Protein AF-V2YIK9-F1 (afdb_monomer_lite)

pLDDT: mean 74.57, std 13.03, range [48.0, 91.94]

Sequence (74 aa):
MNYFEKLLLIYLQTGKLETKITGLDMESFQKALDDEGKRRLELVEQIVFEDSDLRSDAQKVAALKLCFQKDFYS

Structure (mmCIF, N/CA/C/O backbone):
data_AF-V2YIK9-F1
#
_entry.id   AF-V2YIK9-F1
#
loop_
_atom_site.group_PDB
_atom_site.id
_atom_site.type_symbol
_atom_site.label_atom_id
_atom_site.label_alt_id
_atom_site.label_comp_id
_atom_site.label_asym_id
_atom_site.label_entity_id
_atom_site.label_seq_id
_atom_site.pdbx_PDB_ins_code
_atom_site.Cartn_x
_atom_site.Cartn_y
_atom_site.Cartn_z
_atom_site.occupancy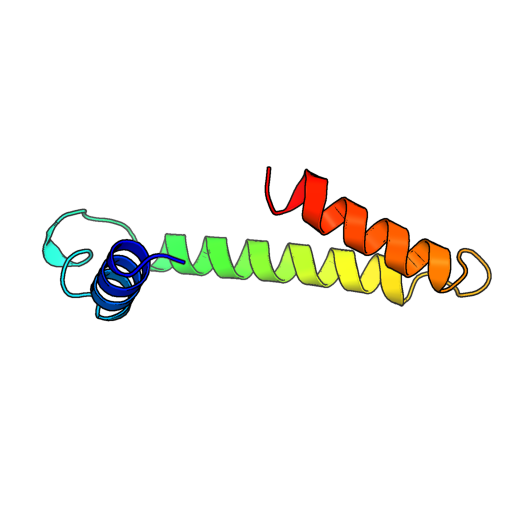
_atom_site.B_iso_or_equiv
_atom_site.auth_seq_id
_atom_site.auth_comp_id
_atom_site.auth_asym_id
_atom_site.auth_atom_id
_atom_site.pdbx_PDB_model_num
ATOM 1 N N . MET A 1 1 ? -5.530 19.001 2.019 1.00 53.75 1 MET A N 1
ATOM 2 C CA . MET A 1 1 ? -6.281 18.618 3.225 1.00 53.75 1 MET A CA 1
ATOM 3 C C . MET A 1 1 ? -6.778 19.881 3.905 1.00 53.75 1 MET A C 1
ATOM 5 O O . MET A 1 1 ? -5.957 20.729 4.256 1.00 53.75 1 MET A O 1
ATOM 9 N N . ASN A 1 2 ? -8.090 20.070 3.976 1.00 74.12 2 ASN A N 1
ATOM 10 C CA . ASN A 1 2 ? -8.699 21.250 4.579 1.00 74.12 2 ASN A CA 1
ATOM 11 C C . ASN A 1 2 ? -8.600 21.191 6.120 1.00 74.12 2 ASN A C 1
ATOM 13 O O . ASN A 1 2 ? -8.211 20.182 6.714 1.00 74.12 2 ASN A O 1
ATOM 17 N N . TYR A 1 3 ? -8.898 22.308 6.781 1.00 64.88 3 TYR A N 1
ATOM 18 C CA . TYR A 1 3 ? -8.767 22.420 8.237 1.00 64.88 3 TYR A CA 1
ATOM 19 C C . TYR A 1 3 ? -9.679 21.436 8.991 1.00 64.88 3 TYR A C 1
ATOM 21 O O . TYR A 1 3 ? -9.298 20.908 10.035 1.00 64.88 3 TYR A O 1
ATOM 29 N N . PHE A 1 4 ? -10.844 21.134 8.419 1.00 66.69 4 PHE A N 1
ATOM 30 C CA . PHE A 1 4 ? -11.803 20.183 8.969 1.00 66.69 4 PHE A CA 1
ATOM 31 C C . PHE A 1 4 ? -11.265 18.744 8.941 1.00 66.69 4 PHE A C 1
ATOM 33 O O . PHE A 1 4 ? -11.324 18.045 9.947 1.00 66.69 4 PHE A O 1
ATOM 40 N N . GLU A 1 5 ? -10.635 18.332 7.843 1.00 59.69 5 GLU A N 1
ATOM 41 C CA . GLU A 1 5 ? -9.990 17.022 7.703 1.00 59.69 5 GLU A CA 1
ATOM 42 C C . GLU A 1 5 ? -8.826 16.851 8.689 1.00 59.69 5 GLU A C 1
ATOM 44 O O . GLU A 1 5 ? -8.662 15.777 9.256 1.00 59.69 5 GLU A O 1
ATOM 49 N N . LYS A 1 6 ? -8.054 17.914 8.966 1.00 73.31 6 LYS A N 1
ATOM 50 C CA . LYS A 1 6 ? -7.007 17.886 10.007 1.00 73.31 6 LYS A CA 1
ATOM 51 C C . LYS A 1 6 ? -7.582 17.703 11.410 1.00 73.31 6 LYS A C 1
ATOM 53 O O . LYS A 1 6 ? -7.034 16.922 12.181 1.00 73.31 6 LYS A O 1
ATOM 58 N N . LEU A 1 7 ? -8.661 18.413 11.743 1.00 71.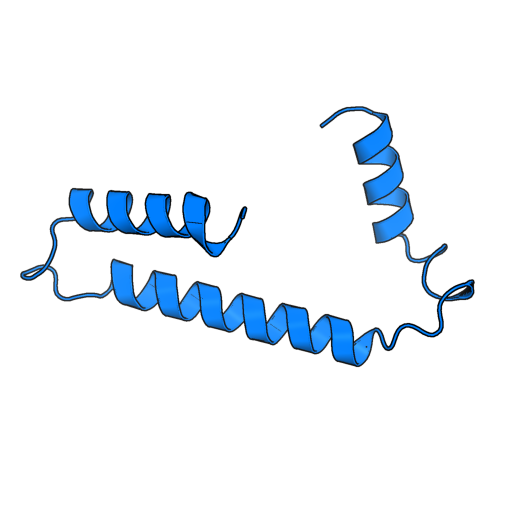62 7 LEU A N 1
ATOM 59 C CA . LEU A 1 7 ? -9.327 18.271 13.039 1.00 71.62 7 LEU A CA 1
ATOM 60 C C . LEU A 1 7 ? -9.913 16.870 13.212 1.00 71.62 7 LEU A C 1
ATOM 62 O O . LEU A 1 7 ? -9.727 16.273 14.267 1.00 71.62 7 LEU A O 1
ATOM 66 N N . LEU A 1 8 ? -10.547 16.330 12.169 1.00 66.88 8 LEU A N 1
ATOM 67 C CA . LEU A 1 8 ? -11.074 14.969 12.162 1.00 66.88 8 LEU A CA 1
ATOM 68 C C . LEU A 1 8 ? -9.949 13.941 12.352 1.00 66.88 8 LEU A C 1
ATOM 70 O O . LEU A 1 8 ? -10.075 13.053 13.189 1.00 66.88 8 LEU A O 1
ATOM 74 N N . LEU A 1 9 ? -8.818 14.110 11.655 1.00 66.94 9 LEU A N 1
ATOM 75 C CA . LEU A 1 9 ? -7.654 13.233 11.790 1.00 66.94 9 LEU A CA 1
ATOM 76 C C . LEU A 1 9 ? -7.096 13.241 13.218 1.00 66.94 9 LEU A C 1
ATOM 78 O O . LEU A 1 9 ? -6.833 12.184 13.774 1.00 66.94 9 LEU A O 1
ATOM 82 N N . ILE A 1 10 ? -6.962 14.420 13.833 1.00 75.00 10 ILE A N 1
ATOM 83 C CA . ILE A 1 10 ? -6.481 14.565 15.215 1.00 75.00 10 ILE A CA 1
ATOM 84 C C . ILE A 1 10 ? -7.472 13.936 16.203 1.00 75.00 10 ILE A C 1
ATOM 86 O O . ILE A 1 10 ? -7.065 13.294 17.170 1.00 75.00 10 ILE A O 1
ATOM 90 N N . TYR A 1 11 ? -8.775 14.091 15.971 1.00 65.31 11 TYR A N 1
ATOM 91 C CA . TYR A 1 11 ? -9.812 13.542 16.845 1.00 65.31 11 TYR A CA 1
ATOM 92 C C . TYR A 1 11 ? -9.883 12.008 16.784 1.00 65.31 11 TYR A C 1
ATOM 94 O O . TYR A 1 11 ? -10.082 11.360 17.810 1.00 65.31 11 TYR A O 1
ATOM 102 N N . LEU A 1 12 ? -9.659 11.434 15.599 1.00 60.47 12 LEU A N 1
ATOM 103 C CA . LEU A 1 12 ? -9.519 9.991 15.389 1.00 60.47 12 LEU A CA 1
ATOM 104 C C . LEU A 1 12 ? -8.197 9.469 15.978 1.00 60.47 12 LEU A C 1
ATOM 106 O O . LEU A 1 12 ? -8.202 8.523 16.756 1.00 60.47 12 LEU A O 1
ATOM 110 N N . GLN A 1 13 ? -7.075 10.151 15.719 1.00 61.59 13 GLN A N 1
ATOM 111 C CA . GLN A 1 13 ? -5.753 9.799 16.263 1.00 61.59 13 GLN A CA 1
ATOM 112 C C . GLN A 1 13 ? -5.695 9.843 17.793 1.00 61.59 13 GLN A C 1
ATOM 114 O O . GLN A 1 13 ? -4.935 9.100 18.405 1.00 61.59 13 GLN A O 1
ATOM 119 N N . THR A 1 14 ? -6.484 10.712 18.427 1.00 66.44 14 THR A N 1
ATOM 120 C CA . THR A 1 14 ? -6.535 10.826 19.892 1.00 66.44 14 THR A CA 1
ATOM 121 C C . THR A 1 14 ? -7.516 9.848 20.549 1.00 66.44 14 THR A C 1
ATOM 123 O O . THR A 1 14 ? -7.703 9.916 21.764 1.00 66.44 14 THR A O 1
ATOM 126 N N . GLY A 1 15 ? -8.127 8.926 19.786 1.00 60.34 15 GLY A N 1
ATOM 127 C CA . GLY A 1 15 ? -8.792 7.705 20.276 1.00 60.34 15 GLY A CA 1
ATOM 128 C C . GLY A 1 15 ? -10.008 7.899 21.194 1.00 60.34 15 GLY A C 1
ATOM 129 O O . GLY A 1 15 ? -10.595 6.925 21.671 1.00 60.34 15 GLY A O 1
ATOM 130 N N . LYS A 1 16 ? -10.407 9.147 21.464 1.00 53.16 16 LYS A N 1
ATOM 131 C CA . LYS A 1 16 ? -11.445 9.486 22.450 1.00 53.16 16 LYS A CA 1
ATOM 132 C C . LYS A 1 16 ? -12.870 9.224 21.965 1.00 53.16 16 LYS A C 1
ATOM 134 O O . LYS A 1 16 ? -13.764 9.131 22.803 1.00 53.16 16 LYS A O 1
ATOM 139 N N . LEU A 1 17 ? -13.085 9.128 20.651 1.00 50.66 17 LEU A N 1
ATOM 140 C CA . LEU A 1 17 ? -14.416 8.948 20.060 1.00 50.66 17 LEU A CA 1
ATOM 141 C C . LEU A 1 17 ? -14.729 7.478 19.715 1.00 50.66 17 LEU A C 1
ATOM 143 O O . LEU A 1 17 ? -15.868 7.053 19.872 1.00 50.66 17 LEU A O 1
ATOM 147 N N . GLU A 1 18 ? -13.730 6.687 19.313 1.00 48.44 18 GLU A N 1
ATOM 148 C CA . GLU A 1 18 ? -13.914 5.300 18.846 1.00 48.44 18 GLU A CA 1
ATOM 149 C C . GLU A 1 18 ? -14.161 4.299 19.980 1.00 48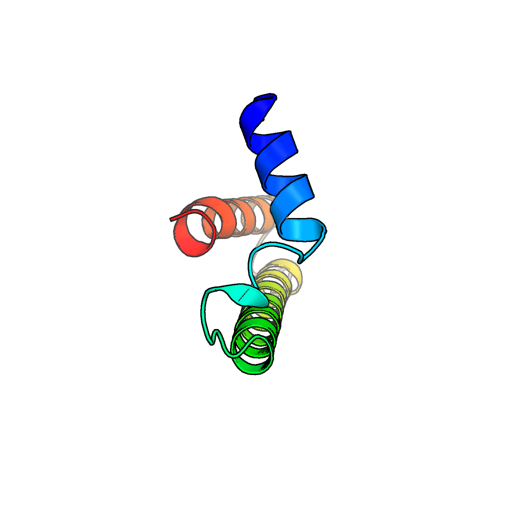.44 18 GLU 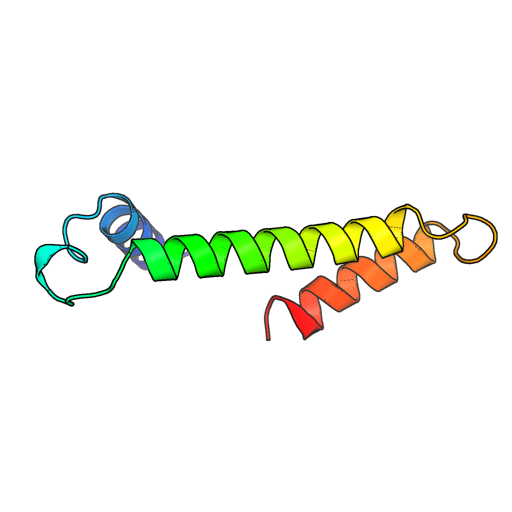A C 1
ATOM 151 O O . GLU A 1 18 ? -15.088 3.497 19.920 1.00 48.44 18 GLU A O 1
ATOM 156 N N . THR A 1 19 ? -13.401 4.389 21.072 1.00 51.12 19 THR A N 1
ATOM 157 C CA . THR A 1 19 ? -13.461 3.396 22.162 1.00 51.12 19 THR A CA 1
ATOM 158 C C . THR A 1 19 ? -14.773 3.405 22.947 1.00 51.12 19 THR A C 1
ATOM 160 O O . THR A 1 19 ? -15.124 2.404 23.566 1.00 51.12 19 THR A O 1
ATOM 163 N N . LYS A 1 20 ? -15.519 4.516 22.935 1.00 48.00 20 LYS A N 1
ATOM 164 C CA . LYS A 1 20 ? -16.760 4.659 23.712 1.00 48.00 20 LYS A CA 1
ATOM 165 C C . LYS A 1 20 ? -18.045 4.386 22.933 1.00 48.00 20 LYS A C 1
ATOM 167 O O . LYS A 1 20 ? -19.079 4.244 23.579 1.00 48.00 20 LYS A O 1
ATOM 172 N N . ILE A 1 21 ? -18.015 4.353 21.596 1.00 52.44 21 ILE A N 1
ATOM 173 C CA . ILE A 1 21 ? -19.248 4.367 20.788 1.00 52.44 21 ILE A CA 1
ATOM 174 C C . ILE A 1 21 ? -19.521 3.044 20.059 1.00 52.44 21 ILE A C 1
ATOM 176 O O . ILE A 1 21 ? -20.691 2.701 19.920 1.00 52.44 21 ILE A O 1
ATOM 180 N N . THR A 1 22 ? -18.523 2.279 19.600 1.00 52.00 22 THR A N 1
ATOM 181 C CA . THR A 1 22 ? -18.800 1.343 18.487 1.00 52.00 22 THR A CA 1
ATOM 182 C C . THR A 1 22 ? -18.648 -0.152 18.735 1.00 52.00 22 THR A C 1
ATOM 184 O O . THR A 1 22 ? -19.094 -0.908 17.880 1.00 52.00 22 THR A O 1
ATOM 187 N N . GLY A 1 23 ? -18.062 -0.642 19.832 1.00 54.22 23 GLY A N 1
ATOM 188 C CA . GLY A 1 23 ? -17.820 -2.094 19.936 1.00 54.22 23 GLY A CA 1
ATOM 189 C C . GLY A 1 23 ? -17.004 -2.652 18.753 1.00 54.22 23 GLY A C 1
ATOM 190 O O . GLY A 1 23 ? -17.129 -3.826 18.414 1.00 54.22 23 GLY A O 1
ATOM 191 N N . LEU A 1 24 ? -16.209 -1.793 18.101 1.00 59.25 24 LEU A N 1
ATOM 192 C CA . LEU A 1 24 ? -15.262 -2.180 17.067 1.00 59.25 24 LEU A CA 1
ATOM 193 C C . LEU A 1 24 ? -14.143 -2.978 17.726 1.00 59.25 24 LEU A C 1
ATOM 195 O O . LEU A 1 24 ? -13.489 -2.496 18.653 1.00 59.25 24 LEU A O 1
ATOM 199 N N . ASP A 1 25 ? -13.933 -4.194 17.233 1.00 71.75 25 ASP A N 1
ATOM 200 C CA . ASP A 1 25 ? -12.763 -4.986 17.576 1.00 71.75 25 ASP A CA 1
ATOM 201 C C . ASP A 1 25 ? -11.528 -4.354 16.923 1.00 71.75 25 ASP A C 1
ATOM 203 O O . ASP A 1 25 ? -11.167 -4.638 15.777 1.00 71.75 25 ASP A O 1
ATOM 207 N N . MET A 1 26 ? -10.913 -3.438 17.670 1.00 72.62 26 MET A N 1
ATOM 208 C CA . MET A 1 26 ? -9.712 -2.722 17.257 1.00 72.62 26 MET A CA 1
ATOM 209 C C . MET A 1 26 ? -8.541 -3.677 17.001 1.00 72.62 26 MET A C 1
ATOM 211 O O . MET A 1 26 ? -7.672 -3.342 16.201 1.00 72.62 26 MET A O 1
ATOM 215 N N . GLU A 1 27 ? -8.520 -4.866 17.616 1.00 76.44 27 GLU A N 1
ATOM 216 C CA . GLU A 1 27 ? -7.483 -5.871 17.359 1.00 76.44 27 GLU A CA 1
ATOM 217 C C . GLU A 1 27 ? -7.660 -6.490 15.972 1.00 76.44 27 GLU A C 1
ATOM 219 O O . GLU A 1 27 ? -6.706 -6.549 15.194 1.00 76.44 27 GLU A O 1
ATOM 224 N N . SER A 1 28 ? -8.886 -6.880 15.613 1.00 70.75 28 SER A N 1
ATOM 225 C CA . SER A 1 28 ? -9.187 -7.365 14.260 1.00 70.75 28 SER A CA 1
ATOM 226 C C . SER A 1 28 ? -8.965 -6.292 13.195 1.00 70.75 28 SER A C 1
ATOM 228 O O . SER A 1 28 ? -8.466 -6.599 12.111 1.00 70.75 28 SER A O 1
ATOM 230 N N . PHE A 1 29 ? -9.291 -5.032 13.494 1.00 74.81 29 PHE A N 1
ATOM 231 C CA . PHE A 1 29 ? -9.025 -3.919 12.583 1.00 74.81 29 PHE A CA 1
ATOM 232 C C . PHE A 1 29 ? -7.523 -3.690 12.385 1.00 74.81 29 PHE A C 1
ATOM 234 O O . PHE A 1 29 ? -7.062 -3.592 11.247 1.00 74.81 29 PHE A O 1
ATOM 241 N N . GLN A 1 30 ? -6.750 -3.672 13.474 1.00 77.81 30 GLN A N 1
ATOM 242 C CA . GLN A 1 30 ? -5.296 -3.542 13.411 1.00 77.81 30 GLN A CA 1
ATOM 243 C C . GLN A 1 30 ? -4.675 -4.694 12.617 1.00 77.81 30 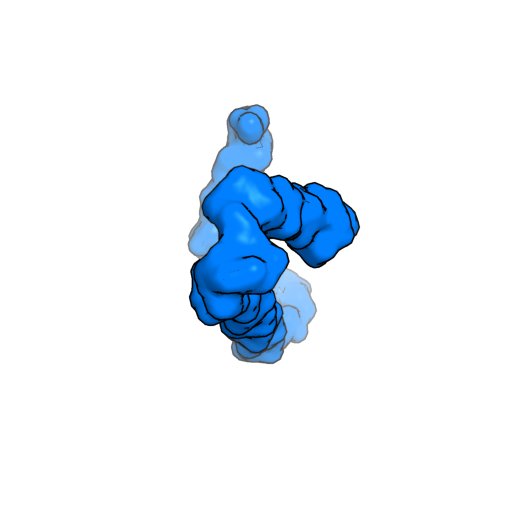GLN A C 1
ATOM 245 O O . GLN A 1 30 ? -3.859 -4.457 11.732 1.00 77.81 30 GLN A O 1
ATOM 250 N N . LYS A 1 31 ? -5.119 -5.931 12.858 1.00 80.62 31 LYS A N 1
ATOM 251 C CA . LYS A 1 31 ? -4.647 -7.101 12.117 1.00 80.62 31 LYS A CA 1
ATOM 252 C C . LYS A 1 31 ? -4.945 -6.996 10.619 1.00 80.62 31 LYS A C 1
ATOM 254 O O . LYS A 1 31 ? -4.073 -7.278 9.806 1.00 80.62 31 LYS A O 1
ATOM 259 N N . ALA A 1 32 ? -6.150 -6.562 10.248 1.00 76.38 32 ALA A N 1
ATOM 260 C CA . ALA A 1 32 ? -6.515 -6.369 8.846 1.00 76.38 32 ALA A CA 1
ATOM 261 C C . ALA A 1 32 ? -5.661 -5.281 8.168 1.00 76.38 32 ALA A C 1
ATOM 263 O O . ALA A 1 32 ? -5.287 -5.434 7.005 1.00 76.38 32 ALA A O 1
ATOM 264 N N . LEU A 1 33 ? -5.325 -4.206 8.892 1.00 79.88 33 LEU A N 1
ATOM 265 C CA . LEU A 1 33 ? -4.399 -3.180 8.409 1.00 79.88 33 LEU A CA 1
ATOM 266 C C . LEU A 1 33 ? -2.980 -3.723 8.225 1.00 79.88 33 LEU A C 1
ATOM 268 O O . LEU A 1 33 ? -2.353 -3.429 7.207 1.00 79.88 33 LEU A O 1
ATOM 272 N N . ASP A 1 34 ? -2.484 -4.512 9.177 1.00 78.69 34 ASP A N 1
ATOM 273 C CA . ASP A 1 34 ? -1.145 -5.100 9.114 1.00 78.69 34 ASP A CA 1
ATOM 274 C C . ASP A 1 34 ? -1.029 -6.103 7.953 1.00 78.69 34 ASP A C 1
ATOM 276 O O . ASP A 1 34 ? -0.074 -6.041 7.174 1.00 78.69 34 ASP A O 1
ATOM 280 N N . ASP A 1 35 ? -2.026 -6.978 7.786 1.00 82.38 35 ASP A N 1
ATOM 281 C CA . ASP A 1 35 ? -2.087 -7.965 6.700 1.00 82.38 35 ASP A CA 1
ATOM 282 C C . ASP A 1 35 ? -2.140 -7.279 5.323 1.00 82.38 35 ASP A C 1
ATOM 284 O O . ASP A 1 35 ? -1.404 -7.647 4.403 1.00 82.38 35 ASP A O 1
ATOM 288 N N . GLU A 1 36 ? -2.960 -6.233 5.181 1.00 82.75 36 GLU A N 1
ATOM 289 C CA . GLU A 1 36 ? -3.031 -5.451 3.945 1.00 82.75 36 GLU A CA 1
ATOM 290 C C . GLU A 1 36 ? -1.726 -4.689 3.685 1.00 82.75 36 GLU A C 1
ATOM 292 O O . GLU A 1 36 ? -1.228 -4.677 2.558 1.00 82.75 36 GLU A O 1
ATOM 297 N N . GLY A 1 37 ? -1.129 -4.089 4.718 1.00 81.81 37 GLY A N 1
ATOM 298 C CA . GLY A 1 37 ? 0.164 -3.417 4.618 1.00 81.81 37 GLY A CA 1
ATOM 299 C C . GLY A 1 37 ? 1.256 -4.360 4.116 1.00 81.81 37 GLY A C 1
ATOM 300 O O . GLY A 1 37 ? 1.983 -4.024 3.178 1.00 81.81 37 GLY A O 1
ATOM 301 N N . LYS A 1 38 ? 1.317 -5.574 4.674 1.00 88.75 38 LYS A N 1
ATOM 302 C CA . LYS A 1 38 ? 2.252 -6.617 4.245 1.00 88.75 38 LYS A CA 1
ATOM 303 C C . LYS A 1 38 ? 2.029 -7.017 2.787 1.00 88.75 38 LYS A C 1
ATOM 305 O O . LYS A 1 38 ? 2.978 -6.983 2.006 1.00 88.75 38 LYS A O 1
ATOM 310 N N . ARG A 1 39 ? 0.783 -7.301 2.394 1.00 86.81 39 ARG A N 1
ATOM 311 C CA . ARG A 1 39 ? 0.424 -7.659 1.010 1.00 86.81 39 ARG A CA 1
ATOM 312 C C . ARG A 1 39 ? 0.886 -6.602 0.003 1.00 86.81 39 ARG A C 1
ATOM 314 O O . ARG A 1 39 ? 1.385 -6.929 -1.072 1.00 86.81 39 ARG A O 1
ATOM 321 N N . ARG A 1 40 ? 0.732 -5.317 0.339 1.00 85.31 40 ARG A N 1
ATOM 322 C CA . ARG A 1 40 ? 1.166 -4.211 -0.532 1.00 85.31 40 ARG A CA 1
ATOM 323 C C . ARG A 1 40 ? 2.682 -4.132 -0.662 1.00 85.31 40 ARG A C 1
ATOM 325 O O . ARG A 1 40 ? 3.171 -3.861 -1.756 1.00 85.31 40 ARG A O 1
ATOM 332 N N . LEU A 1 41 ? 3.416 -4.361 0.426 1.00 90.00 41 LEU A N 1
ATOM 333 C CA . LEU A 1 41 ? 4.879 -4.379 0.399 1.00 90.00 41 LEU A CA 1
ATOM 334 C C . LEU A 1 41 ? 5.412 -5.539 -0.444 1.00 90.00 41 LEU A C 1
ATOM 336 O O . LEU A 1 41 ? 6.299 -5.311 -1.260 1.00 90.00 41 LEU A O 1
ATOM 340 N N . GLU A 1 42 ? 4.824 -6.731 -0.326 1.00 89.81 42 GLU A N 1
ATOM 341 C CA . GLU A 1 42 ? 5.180 -7.897 -1.150 1.00 89.81 42 GLU A CA 1
ATOM 342 C C . GLU A 1 42 ? 4.987 -7.610 -2.650 1.00 89.81 42 GLU A C 1
ATOM 344 O O . GLU A 1 42 ? 5.827 -7.959 -3.478 1.00 89.81 42 GLU A O 1
ATOM 349 N N . LEU A 1 43 ? 3.915 -6.898 -3.012 1.00 87.12 43 LEU A N 1
ATOM 350 C CA . LEU A 1 43 ? 3.651 -6.507 -4.397 1.00 87.12 43 LEU A CA 1
ATOM 351 C C . LEU A 1 43 ? 4.685 -5.498 -4.926 1.00 87.12 43 LEU A C 1
ATOM 353 O O . LEU A 1 43 ? 5.130 -5.593 -6.072 1.00 87.12 43 LEU A O 1
ATOM 357 N N . VAL A 1 44 ? 5.094 -4.535 -4.094 1.00 87.81 44 VAL A N 1
ATOM 358 C CA . VAL A 1 44 ? 6.172 -3.592 -4.431 1.00 87.81 44 VAL A CA 1
ATOM 359 C C . VAL A 1 44 ? 7.500 -4.329 -4.592 1.00 87.81 44 VAL A C 1
ATOM 361 O O . VAL A 1 44 ? 8.220 -4.075 -5.557 1.00 87.81 44 VAL A O 1
ATOM 364 N N . GLU A 1 45 ? 7.807 -5.253 -3.683 1.00 89.62 45 GLU A N 1
ATOM 365 C CA . GLU A 1 45 ? 9.013 -6.078 -3.725 1.00 89.62 45 GLU A CA 1
ATOM 366 C C . GLU A 1 45 ? 9.081 -6.875 -5.031 1.00 89.62 45 GLU A C 1
ATOM 368 O O . GLU A 1 45 ? 10.086 -6.802 -5.738 1.00 89.62 45 GLU A O 1
ATOM 373 N N . GLN A 1 46 ? 7.980 -7.523 -5.423 1.00 88.44 46 GLN A N 1
ATOM 374 C CA . GLN A 1 46 ? 7.899 -8.258 -6.684 1.00 88.44 46 GLN A CA 1
ATOM 375 C C . GLN A 1 46 ? 8.230 -7.374 -7.893 1.00 88.44 46 GLN A C 1
ATOM 377 O O . GLN A 1 46 ? 8.946 -7.814 -8.783 1.00 88.44 46 GLN A O 1
ATOM 382 N N . ILE A 1 47 ? 7.740 -6.131 -7.937 1.00 88.62 47 ILE A N 1
ATOM 383 C CA . ILE A 1 47 ? 7.991 -5.217 -9.063 1.00 88.62 47 ILE A CA 1
ATOM 384 C C . ILE A 1 47 ? 9.441 -4.718 -9.075 1.00 88.62 47 ILE A C 1
ATOM 386 O O . ILE A 1 47 ? 10.048 -4.580 -10.139 1.00 88.62 47 ILE A O 1
ATOM 390 N N . VAL A 1 48 ? 9.990 -4.392 -7.904 1.00 85.94 48 VAL A N 1
ATOM 391 C CA . VAL A 1 48 ? 11.328 -3.797 -7.783 1.00 85.94 48 VAL A CA 1
ATOM 392 C C . VAL A 1 48 ? 12.414 -4.839 -8.034 1.00 85.94 48 VAL A C 1
ATOM 394 O O . VAL A 1 48 ? 13.359 -4.565 -8.779 1.00 85.94 48 VAL A O 1
ATOM 397 N N . PHE A 1 49 ? 12.258 -6.027 -7.455 1.00 85.44 49 PHE A N 1
ATOM 398 C CA . PHE A 1 49 ? 13.237 -7.109 -7.520 1.00 85.44 49 PHE A CA 1
ATOM 399 C C . PHE A 1 49 ? 12.950 -8.128 -8.628 1.00 85.44 49 PHE A C 1
ATOM 401 O O . PHE A 1 49 ? 13.706 -9.088 -8.764 1.00 85.44 49 PHE A O 1
ATOM 408 N N . GLU A 1 50 ? 11.920 -7.911 -9.460 1.00 80.62 50 GLU A N 1
ATOM 409 C CA . GLU A 1 50 ? 11.788 -8.624 -10.735 1.00 80.62 50 GLU A CA 1
ATOM 410 C C . GLU A 1 50 ? 13.081 -8.450 -11.539 1.00 80.62 50 GLU A C 1
ATOM 412 O O . GLU A 1 50 ? 13.622 -7.337 -11.607 1.00 80.62 50 GLU A O 1
ATOM 417 N N . ASP A 1 51 ? 13.573 -9.550 -12.113 1.00 72.19 51 ASP A N 1
ATOM 418 C CA . ASP A 1 51 ? 14.861 -9.617 -12.805 1.00 72.19 51 ASP A CA 1
ATOM 419 C C . ASP A 1 51 ? 15.041 -8.411 -13.744 1.00 72.19 51 ASP A C 1
ATOM 421 O O . ASP A 1 51 ? 14.143 -8.074 -14.524 1.00 72.19 51 ASP A O 1
ATOM 425 N N . SER A 1 52 ? 16.171 -7.708 -13.635 1.00 61.69 52 SER A N 1
ATOM 426 C CA . SER A 1 52 ? 16.436 -6.481 -14.405 1.00 61.69 52 SER A CA 1
ATOM 427 C C . SER A 1 52 ? 16.410 -6.718 -15.914 1.00 61.69 52 SER A C 1
ATOM 429 O O . SER A 1 52 ? 16.168 -5.783 -16.678 1.00 61.69 52 SER A O 1
ATOM 431 N N . ASP A 1 53 ? 16.585 -7.972 -16.329 1.00 68.56 53 ASP A N 1
ATOM 432 C CA . ASP A 1 53 ? 16.496 -8.402 -17.720 1.00 68.56 53 ASP A CA 1
ATOM 433 C C . ASP A 1 53 ? 15.043 -8.472 -18.232 1.00 68.56 53 ASP A C 1
ATOM 435 O O . ASP A 1 53 ? 14.802 -8.390 -19.437 1.00 68.56 53 ASP A O 1
ATOM 439 N N . LEU A 1 54 ? 14.051 -8.574 -17.335 1.00 73.50 54 LEU A N 1
ATOM 440 C CA . LEU A 1 54 ? 12.625 -8.625 -17.679 1.00 73.50 54 LEU A CA 1
ATOM 441 C C . LEU A 1 54 ? 11.985 -7.237 -17.769 1.00 73.50 54 LEU A C 1
ATOM 443 O O . LEU A 1 54 ? 11.075 -7.028 -18.577 1.00 73.50 54 LEU A O 1
ATOM 447 N N . ARG A 1 55 ? 12.422 -6.285 -16.935 1.00 80.19 55 ARG A N 1
ATOM 448 C CA . ARG A 1 55 ? 11.881 -4.917 -16.914 1.00 80.19 55 ARG A CA 1
ATOM 449 C C . ARG A 1 55 ? 12.951 -3.880 -16.618 1.00 80.19 55 ARG A C 1
ATOM 451 O O . ARG A 1 55 ? 13.623 -3.933 -15.592 1.00 80.19 55 ARG A O 1
ATOM 458 N N . SER A 1 56 ? 12.980 -2.848 -17.457 1.00 88.25 56 SER A N 1
ATOM 459 C CA . SER A 1 56 ? 13.732 -1.622 -17.183 1.00 88.25 56 SER A CA 1
ATOM 460 C C . SER A 1 56 ? 13.149 -0.850 -15.996 1.00 88.25 56 SER A C 1
ATOM 462 O O . SER A 1 56 ? 11.948 -0.923 -15.713 1.00 88.25 56 SER A O 1
ATOM 464 N N . ASP A 1 57 ? 13.968 -0.017 -15.357 1.00 88.75 57 ASP A N 1
ATOM 465 C CA . ASP A 1 57 ? 13.548 0.823 -14.227 1.00 88.75 57 ASP A CA 1
ATOM 466 C C . ASP A 1 57 ? 12.333 1.704 -14.556 1.00 88.75 57 ASP A C 1
ATOM 468 O O . ASP A 1 57 ? 11.427 1.864 -13.738 1.00 88.75 57 ASP A O 1
ATOM 472 N N . ALA A 1 58 ? 12.250 2.226 -15.784 1.00 91.50 58 ALA A N 1
ATOM 473 C CA . ALA A 1 58 ? 11.106 3.019 -16.230 1.00 91.50 58 ALA A CA 1
ATOM 474 C C . ALA A 1 58 ? 9.797 2.206 -16.229 1.00 91.50 58 ALA A C 1
ATOM 476 O O . ALA A 1 58 ? 8.743 2.718 -15.843 1.00 91.50 58 ALA A O 1
ATOM 477 N N . GLN A 1 59 ? 9.862 0.930 -16.618 1.00 90.75 59 GLN A N 1
ATOM 478 C CA . GLN A 1 59 ? 8.714 0.021 -16.597 1.00 90.75 59 GLN A CA 1
ATOM 479 C C . GLN A 1 59 ? 8.338 -0.372 -15.167 1.00 90.75 59 GLN A C 1
ATOM 481 O O . GLN A 1 59 ? 7.150 -0.408 -14.847 1.00 90.75 59 GLN A O 1
ATOM 486 N N . LYS A 1 60 ? 9.325 -0.586 -14.288 1.00 90.31 60 LYS A N 1
ATOM 487 C CA . LYS A 1 60 ? 9.091 -0.830 -12.855 1.00 90.31 60 LYS A CA 1
ATOM 488 C C . LYS A 1 60 ? 8.379 0.358 -12.198 1.00 90.31 60 LYS A C 1
ATOM 490 O O . LYS A 1 60 ? 7.359 0.182 -11.536 1.00 90.31 60 LYS A O 1
ATOM 495 N N . VAL A 1 61 ? 8.831 1.586 -12.467 1.00 91.31 61 VAL A N 1
ATOM 496 C CA . VAL A 1 61 ? 8.186 2.817 -11.971 1.00 91.31 61 VAL A CA 1
ATOM 497 C C . VAL A 1 61 ? 6.758 2.969 -12.504 1.00 91.31 61 VAL A C 1
ATOM 499 O O . VAL A 1 61 ? 5.862 3.364 -11.755 1.00 91.31 61 VAL A O 1
ATOM 502 N N . ALA A 1 62 ? 6.519 2.666 -13.782 1.00 91.94 62 ALA A N 1
ATOM 503 C CA . ALA A 1 62 ? 5.176 2.716 -14.358 1.00 91.94 62 ALA A CA 1
ATOM 504 C C . ALA A 1 62 ? 4.233 1.681 -13.717 1.00 91.94 62 ALA A C 1
ATOM 506 O O . ALA A 1 62 ? 3.091 2.017 -13.401 1.00 91.94 62 ALA A O 1
ATOM 507 N N . ALA A 1 63 ? 4.720 0.461 -13.472 1.00 90.06 63 ALA A N 1
ATOM 508 C CA . ALA A 1 63 ? 3.963 -0.591 -12.798 1.00 90.06 63 ALA A CA 1
ATOM 509 C C . ALA A 1 63 ? 3.603 -0.200 -11.356 1.00 90.06 63 ALA A C 1
ATOM 511 O O . ALA A 1 63 ? 2.439 -0.302 -10.978 1.00 90.06 63 ALA A O 1
ATOM 512 N N . LEU A 1 64 ? 4.551 0.354 -10.591 1.00 90.38 64 LEU A N 1
ATOM 513 C CA . LEU A 1 64 ? 4.271 0.868 -9.246 1.00 90.38 64 LEU A CA 1
ATOM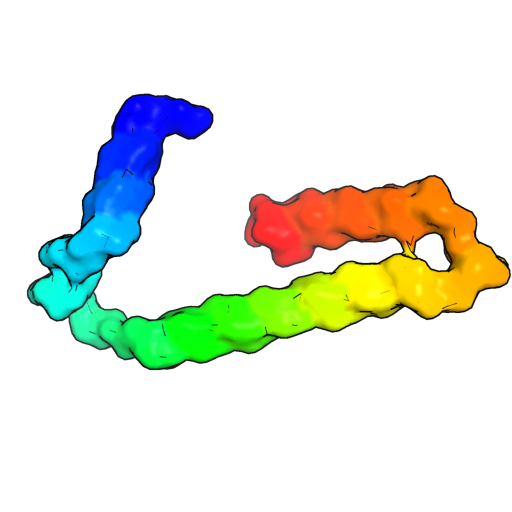 514 C C . LEU A 1 64 ? 3.174 1.937 -9.274 1.00 90.38 64 LEU A C 1
ATOM 516 O O . LEU A 1 64 ? 2.203 1.842 -8.528 1.00 90.38 64 LEU A O 1
ATOM 520 N N . LYS A 1 65 ? 3.278 2.929 -10.169 1.00 90.00 65 LYS A N 1
ATOM 521 C CA . LYS A 1 65 ? 2.255 3.982 -10.307 1.00 90.00 65 LYS A CA 1
ATOM 522 C C . LYS A 1 65 ? 0.867 3.409 -10.597 1.00 90.00 65 LYS A C 1
ATOM 524 O O . LYS A 1 65 ? -0.110 3.911 -10.046 1.00 90.00 65 LYS A O 1
ATOM 529 N N . LEU A 1 66 ? 0.784 2.367 -11.425 1.00 87.62 66 LEU A N 1
ATOM 530 C CA . LEU A 1 66 ? -0.474 1.687 -11.726 1.00 87.62 66 LEU A CA 1
ATOM 531 C C . LEU A 1 66 ? -1.085 1.048 -10.468 1.00 87.62 66 LEU A C 1
ATOM 533 O O . LEU A 1 66 ? -2.278 1.225 -10.236 1.00 87.62 66 LEU A O 1
ATOM 537 N N . CYS A 1 67 ? -0.277 0.377 -9.641 1.00 84.25 67 CYS A N 1
ATOM 538 C CA . CYS A 1 67 ? -0.739 -0.247 -8.396 1.00 84.25 67 CYS A CA 1
ATOM 539 C C . CYS A 1 67 ? -1.289 0.782 -7.406 1.00 84.25 67 CYS A C 1
ATOM 541 O O . CYS A 1 67 ? -2.362 0.589 -6.838 1.00 84.25 67 CYS A O 1
ATOM 543 N N . PHE A 1 68 ? -0.627 1.935 -7.269 1.00 80.75 68 PHE A N 1
ATOM 544 C CA . PHE A 1 68 ? -1.170 3.026 -6.458 1.00 80.75 68 PHE A CA 1
ATOM 545 C C . PHE A 1 68 ? -2.508 3.536 -7.017 1.00 80.75 68 PHE A C 1
ATOM 547 O O . PHE A 1 68 ? -3.450 3.729 -6.258 1.00 80.75 68 PHE A O 1
ATOM 554 N N . GLN A 1 69 ? -2.625 3.716 -8.335 1.00 81.62 69 GLN A N 1
ATOM 555 C CA . GLN A 1 69 ? -3.838 4.261 -8.957 1.00 81.62 69 GLN A CA 1
ATOM 556 C C . GLN A 1 69 ? -5.043 3.311 -8.928 1.00 81.62 69 GLN A C 1
ATOM 558 O O . GLN A 1 69 ? -6.157 3.777 -8.707 1.00 81.62 69 GLN A O 1
ATOM 563 N N . LYS A 1 70 ? -4.840 2.014 -9.183 1.00 75.75 70 LYS A N 1
ATOM 564 C CA . LYS A 1 70 ? -5.933 1.043 -9.365 1.00 75.75 70 LYS A CA 1
ATOM 565 C C . LYS A 1 70 ? -6.215 0.180 -8.144 1.00 75.75 70 LYS A C 1
ATOM 567 O O . LYS A 1 70 ? -7.362 -0.167 -7.913 1.00 75.75 70 LYS A O 1
ATOM 572 N N . ASP A 1 71 ? -5.188 -0.171 -7.380 1.00 67.88 71 ASP A N 1
ATOM 573 C CA . ASP A 1 71 ? -5.332 -1.191 -6.340 1.00 67.88 71 ASP A CA 1
ATOM 574 C C . ASP A 1 71 ? -5.375 -0.574 -4.936 1.00 67.88 71 ASP A C 1
ATOM 576 O O . ASP A 1 71 ? -5.892 -1.193 -4.008 1.00 67.88 71 ASP A O 1
ATOM 580 N N . PHE A 1 72 ? -4.820 0.635 -4.751 1.00 69.31 72 PHE A N 1
ATOM 581 C CA . PHE A 1 72 ? -4.665 1.250 -3.422 1.00 69.31 72 PHE A CA 1
ATOM 582 C C . PHE A 1 72 ? -5.585 2.446 -3.154 1.00 69.31 72 PHE A C 1
ATOM 584 O O . PHE A 1 72 ? -5.861 2.713 -1.983 1.00 69.31 72 PHE A O 1
ATOM 591 N N . TYR A 1 73 ? -6.019 3.165 -4.195 1.00 62.62 73 TYR A N 1
ATOM 592 C CA . TYR A 1 73 ? -6.871 4.363 -4.093 1.00 62.62 73 TYR A CA 1
ATOM 593 C C . TYR A 1 73 ? -8.260 4.207 -4.735 1.00 62.62 73 TYR A C 1
ATOM 595 O O . TYR A 1 73 ? -8.982 5.199 -4.838 1.00 62.62 73 TYR A O 1
ATOM 603 N N . SER A 1 74 ? -8.608 3.004 -5.203 1.00 52.06 74 SER A N 1
ATOM 604 C CA . SER A 1 74 ? -9.927 2.696 -5.779 1.00 52.06 74 SER A CA 1
ATOM 605 C C . SER A 1 74 ? -10.915 2.207 -4.729 1.00 52.06 74 SER A C 1
ATOM 607 O O . SER A 1 74 ? -10.462 1.561 -3.758 1.00 52.06 74 SER A O 1
#

Foldseek 3Di:
DDPVVVVVVVVVVVVPPPVPPDPDPVVVVVVVVVVVVVVLVVVLCCLVPVPCVVDPPVRSVVVNVVCCVPPPPD

Secondary structure (DSSP, 8-state):
--HHHHHHHHHHHTTTTHHHH----HHHHHHHHHHHHHHHHHHHHHHHHS-TTT--HHHHHHHHHHHIIIII--

Radius of gyration: 17.94 Å; chains: 1; bounding box: 36×32×41 Å